Protein AF-A0A0B0IP28-F1 (afdb_monomer_lite)

Foldseek 3Di:
DVVVVCVVVVPCPPVNVVVVVVVVVVVVVVVVVVVVVVCVVPQDPCNDVVNVVVVVVVVVVVVVVVVD

Organism: NCBI:txid333138

pLDDT: mean 81.4, std 11.62, range [55.19, 96.44]

Structure (mmCIF, N/CA/C/O backbone):
data_AF-A0A0B0IP28-F1
#
_entry.id   AF-A0A0B0IP28-F1
#
loop_
_atom_site.group_PDB
_atom_site.id
_atom_site.type_symbol
_atom_site.label_atom_id
_atom_site.label_alt_id
_atom_site.label_comp_id
_atom_site.label_asym_id
_atom_site.label_entity_id
_atom_site.label_seq_id
_atom_site.pdbx_PDB_ins_code
_atom_site.Cartn_x
_atom_site.Cartn_y
_atom_site.Cartn_z
_atom_site.occupancy
_atom_site.B_iso_or_equiv
_atom_site.auth_seq_id
_atom_site.auth_comp_id
_atom_site.auth_asym_id
_atom_site.auth_atom_id
_atom_site.pdbx_PDB_model_num
ATOM 1 N N . MET A 1 1 ? 24.941 21.615 -24.156 1.00 55.19 1 MET A N 1
ATOM 2 C CA . MET A 1 1 ? 23.887 21.198 -23.200 1.00 55.19 1 MET A CA 1
ATOM 3 C C . MET A 1 1 ? 22.714 20.556 -23.932 1.00 55.19 1 MET A C 1
ATOM 5 O O . MET A 1 1 ? 22.327 19.473 -23.521 1.00 55.19 1 MET A O 1
ATOM 9 N N . GLU A 1 2 ? 22.217 21.133 -25.034 1.00 65.12 2 GLU A N 1
ATOM 10 C CA . GLU A 1 2 ? 21.156 20.513 -25.856 1.00 65.12 2 GLU A CA 1
ATOM 11 C C . GLU A 1 2 ? 21.583 19.200 -26.538 1.00 65.12 2 GLU A C 1
ATOM 13 O O . GLU A 1 2 ? 20.869 18.212 -26.443 1.00 65.12 2 GLU A O 1
ATOM 18 N N . GLU A 1 3 ? 22.798 19.116 -27.090 1.00 67.12 3 GLU A N 1
ATOM 19 C CA . GLU A 1 3 ? 23.323 17.895 -27.742 1.00 67.12 3 GLU A C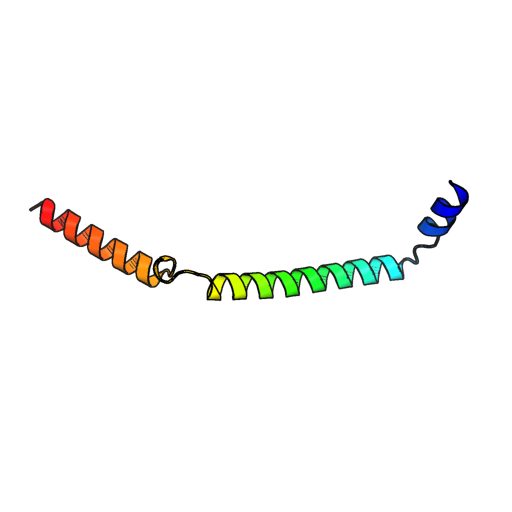A 1
ATOM 20 C C . GLU A 1 3 ? 23.408 16.660 -26.827 1.00 67.12 3 GLU A C 1
ATOM 22 O O . GLU A 1 3 ? 23.262 15.527 -27.277 1.00 67.12 3 GLU A O 1
ATOM 27 N N . ILE A 1 4 ? 23.664 16.862 -25.531 1.00 70.25 4 ILE A N 1
ATOM 28 C CA . ILE A 1 4 ? 23.764 15.766 -24.556 1.00 70.25 4 ILE A CA 1
ATOM 29 C C . ILE A 1 4 ? 22.357 15.296 -24.170 1.00 70.25 4 ILE A C 1
ATOM 31 O O . ILE A 1 4 ? 22.133 14.099 -24.026 1.00 70.25 4 ILE A O 1
ATOM 35 N N . LEU A 1 5 ? 21.405 16.225 -24.057 1.00 66.50 5 LEU A N 1
ATOM 36 C CA . LEU A 1 5 ? 19.999 15.945 -23.767 1.00 66.50 5 LEU A CA 1
ATOM 37 C C . LEU A 1 5 ? 19.315 15.219 -24.934 1.00 66.50 5 LEU A C 1
ATOM 39 O O . LEU A 1 5 ? 18.707 14.177 -24.705 1.00 66.50 5 LEU A O 1
ATOM 43 N N . ASP A 1 6 ? 19.503 15.677 -26.172 1.00 63.88 6 ASP A N 1
ATOM 44 C CA . ASP A 1 6 ? 18.965 15.018 -27.372 1.00 63.88 6 ASP A CA 1
ATOM 45 C C . ASP A 1 6 ? 19.601 13.651 -27.621 1.00 63.88 6 ASP A C 1
ATOM 47 O O . ASP A 1 6 ? 18.940 12.712 -28.060 1.00 63.88 6 ASP A O 1
ATOM 51 N N . ARG A 1 7 ? 20.877 13.482 -27.268 1.00 67.19 7 ARG A N 1
ATOM 52 C CA . ARG A 1 7 ? 21.552 12.187 -27.361 1.00 67.19 7 ARG A CA 1
ATOM 53 C C . ARG A 1 7 ? 21.172 11.224 -26.242 1.00 67.19 7 ARG A C 1
ATOM 55 O O . ARG A 1 7 ? 21.338 10.031 -26.437 1.00 67.19 7 ARG A O 1
ATOM 62 N N . PHE A 1 8 ? 20.667 11.698 -25.104 1.00 64.81 8 PHE A N 1
ATOM 63 C CA . PHE A 1 8 ? 20.139 10.839 -24.038 1.00 64.81 8 PHE A CA 1
ATOM 64 C C . PHE A 1 8 ? 18.652 10.508 -24.240 1.00 64.81 8 PHE A C 1
ATOM 66 O O . PHE A 1 8 ? 18.254 9.362 -24.037 1.00 64.81 8 PHE A O 1
ATOM 73 N N . PHE A 1 9 ? 17.837 11.468 -24.685 1.00 60.38 9 PHE A N 1
ATOM 74 C CA . PHE A 1 9 ? 16.407 11.263 -24.946 1.00 60.38 9 PHE A CA 1
ATOM 75 C C . PHE A 1 9 ? 16.121 10.648 -26.322 1.00 60.38 9 PHE A C 1
ATOM 77 O O . PHE A 1 9 ? 15.226 9.813 -26.430 1.00 60.38 9 PHE A O 1
ATOM 84 N N . GLY A 1 10 ? 16.915 10.956 -27.350 1.00 59.16 10 GLY A N 1
ATOM 85 C CA . GLY A 1 10 ? 16.838 10.317 -28.670 1.00 59.16 10 GLY A CA 1
ATOM 86 C C . GLY A 1 10 ? 17.314 8.857 -28.686 1.00 59.16 10 GLY A C 1
ATOM 87 O O . GLY A 1 10 ? 17.037 8.129 -29.635 1.00 59.16 10 GLY A O 1
ATOM 88 N N . PHE A 1 11 ? 17.990 8.410 -27.619 1.00 59.09 11 PHE A N 1
ATOM 89 C CA . PHE A 1 11 ? 18.492 7.044 -27.426 1.00 59.09 11 PHE A CA 1
ATOM 90 C C . PHE A 1 11 ? 17.696 6.218 -26.421 1.00 59.09 11 PHE A C 1
ATOM 92 O O . PHE A 1 11 ? 18.143 5.114 -26.118 1.00 59.09 11 PHE A O 1
ATOM 99 N N . LEU A 1 12 ? 16.566 6.693 -25.879 1.00 64.19 12 LEU A N 1
ATOM 100 C CA . LEU A 1 12 ? 15.742 5.855 -25.006 1.00 64.19 12 LEU A CA 1
ATOM 101 C C . LEU A 1 12 ? 15.212 4.689 -25.846 1.00 64.19 12 LEU A C 1
ATOM 103 O O . LEU A 1 12 ? 14.271 4.868 -26.625 1.00 64.19 12 LEU A O 1
ATOM 107 N N . PRO A 1 13 ? 15.812 3.486 -25.739 1.00 63.06 13 PRO A N 1
ATOM 108 C CA . PRO A 1 13 ? 15.380 2.374 -26.551 1.00 63.06 13 PRO A CA 1
ATOM 109 C C . PRO A 1 13 ? 13.965 2.104 -26.072 1.00 63.06 13 PRO A C 1
ATOM 111 O O . PRO A 1 13 ? 13.731 2.011 -24.869 1.00 63.06 13 PRO A O 1
ATOM 114 N N . GLN A 1 14 ? 13.012 1.957 -26.980 1.00 65.62 14 GLN A N 1
ATOM 115 C CA . GLN A 1 14 ? 11.611 1.666 -26.656 1.00 65.62 14 GLN A CA 1
ATOM 116 C C . GLN A 1 14 ? 11.457 0.504 -25.643 1.00 65.62 14 GLN A C 1
ATOM 118 O O . GLN A 1 14 ? 10.514 0.448 -24.859 1.00 65.62 14 GLN A O 1
ATOM 123 N N . ARG A 1 15 ? 12.455 -0.389 -25.599 1.00 68.56 15 ARG A N 1
ATOM 124 C CA . ARG A 1 15 ? 12.607 -1.482 -24.632 1.00 68.56 15 ARG A CA 1
ATOM 125 C C . ARG A 1 15 ? 12.998 -1.021 -23.222 1.00 68.56 15 ARG A C 1
ATOM 127 O O . ARG A 1 15 ? 12.516 -1.597 -22.260 1.00 68.56 15 ARG A O 1
ATOM 134 N N . GLY A 1 16 ? 13.848 -0.007 -23.084 1.00 78.31 16 GLY A N 1
ATOM 135 C CA . GLY A 1 16 ? 14.256 0.560 -21.796 1.00 78.31 16 GLY A CA 1
ATOM 136 C C . GLY A 1 16 ? 13.074 1.163 -21.044 1.00 78.31 16 GLY A C 1
ATOM 137 O O . GLY A 1 16 ? 12.856 0.807 -19.895 1.00 78.31 16 GLY A O 1
ATOM 138 N N . VAL A 1 17 ? 12.252 1.972 -21.723 1.00 81.38 17 VAL A N 1
ATOM 139 C CA . VAL A 1 17 ? 11.007 2.524 -21.150 1.00 81.38 17 VAL A CA 1
ATOM 140 C C . VAL A 1 17 ? 10.035 1.412 -20.749 1.00 81.38 17 VAL A C 1
ATOM 142 O O . VAL A 1 17 ? 9.400 1.479 -19.702 1.00 81.38 17 VAL A O 1
ATOM 145 N N . PHE A 1 18 ? 9.930 0.361 -21.565 1.00 82.38 18 PHE A N 1
ATOM 146 C CA . PHE A 1 18 ? 9.076 -0.780 -21.252 1.00 82.38 18 PHE A CA 1
ATOM 147 C C . PHE A 1 18 ? 9.551 -1.525 -19.996 1.00 82.38 18 PHE A C 1
ATOM 149 O O . PHE A 1 18 ? 8.761 -1.763 -19.086 1.00 82.38 18 PHE A O 1
ATOM 156 N N . TRP A 1 19 ? 10.843 -1.847 -19.900 1.00 82.12 19 TRP A N 1
ATOM 157 C CA . TRP A 1 19 ? 11.396 -2.543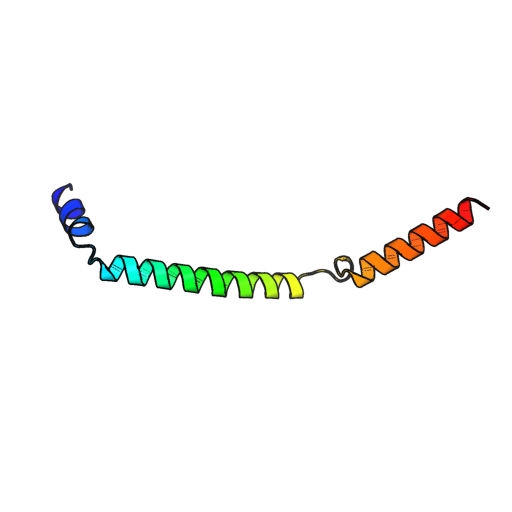 -18.738 1.00 82.12 19 TRP A CA 1
ATOM 158 C C . TRP A 1 19 ? 11.379 -1.693 -17.471 1.00 82.12 19 TRP A C 1
ATOM 160 O O . TRP A 1 19 ? 11.131 -2.237 -16.397 1.00 82.12 19 TRP A O 1
ATOM 170 N N . THR A 1 20 ? 11.587 -0.377 -17.572 1.00 87.31 20 THR A N 1
ATOM 171 C CA . THR A 1 20 ? 11.442 0.514 -16.416 1.00 87.31 20 THR A CA 1
ATOM 172 C C . THR A 1 20 ? 9.990 0.582 -15.970 1.00 87.31 20 THR A C 1
ATOM 174 O O . THR A 1 20 ? 9.735 0.405 -14.788 1.00 87.31 20 THR A O 1
ATOM 177 N N . ALA A 1 21 ? 9.028 0.726 -16.885 1.00 88.19 21 ALA A N 1
ATOM 178 C CA . ALA A 1 21 ? 7.608 0.725 -16.540 1.00 88.19 21 ALA A CA 1
ATOM 179 C C . ALA A 1 21 ? 7.173 -0.592 -15.875 1.00 88.19 21 ALA A C 1
ATOM 181 O O . ALA A 1 21 ? 6.514 -0.572 -14.834 1.00 88.19 21 ALA A O 1
ATOM 182 N N . VAL A 1 22 ? 7.587 -1.737 -16.428 1.00 91.44 22 VAL A N 1
ATOM 183 C CA . VAL A 1 22 ? 7.318 -3.063 -15.846 1.00 91.44 22 VAL A CA 1
ATOM 184 C C . VAL A 1 22 ? 7.990 -3.206 -14.481 1.00 91.44 22 VAL A C 1
ATOM 186 O O . VAL A 1 22 ? 7.344 -3.627 -13.523 1.00 91.44 22 VAL A O 1
ATOM 189 N N . GLY A 1 23 ? 9.259 -2.813 -14.361 1.00 94.12 23 GLY A N 1
ATOM 190 C CA . GLY A 1 23 ? 10.006 -2.862 -13.106 1.00 94.12 23 GLY A CA 1
ATOM 191 C C . GLY A 1 23 ? 9.385 -1.983 -12.021 1.00 94.12 23 GLY A C 1
ATOM 192 O O . GLY A 1 23 ? 9.191 -2.437 -10.897 1.00 94.12 23 GLY A O 1
ATOM 193 N N . THR A 1 24 ? 8.999 -0.753 -12.362 1.00 94.19 24 THR A N 1
ATOM 194 C CA . THR A 1 24 ? 8.315 0.169 -11.451 1.00 94.19 24 THR A CA 1
ATOM 195 C C . THR A 1 24 ? 6.947 -0.368 -11.044 1.00 94.19 24 THR A C 1
ATOM 197 O O . THR A 1 24 ? 6.608 -0.321 -9.865 1.00 94.19 24 THR A O 1
ATOM 200 N N . SER A 1 25 ? 6.174 -0.927 -11.978 1.00 94.44 25 SER A N 1
ATOM 201 C CA . SER A 1 25 ? 4.872 -1.525 -11.670 1.00 94.44 25 SER A CA 1
ATOM 202 C C . SER A 1 25 ? 5.009 -2.700 -10.697 1.00 94.44 25 SER A C 1
ATOM 204 O O . SER A 1 25 ? 4.335 -2.730 -9.666 1.00 94.44 25 SER A O 1
ATOM 206 N N . LEU A 1 26 ? 5.946 -3.617 -10.961 1.00 95.31 26 LEU A N 1
ATOM 207 C CA . LEU A 1 26 ? 6.222 -4.751 -10.081 1.00 95.31 26 LEU A CA 1
ATOM 208 C C . LEU A 1 26 ? 6.684 -4.282 -8.694 1.00 95.31 26 LEU A C 1
ATOM 210 O O . LEU A 1 26 ? 6.201 -4.775 -7.675 1.00 95.31 26 LEU A O 1
ATOM 214 N N . PHE A 1 27 ? 7.578 -3.292 -8.653 1.00 96.38 27 PHE A N 1
ATOM 215 C CA . PHE A 1 27 ? 8.066 -2.702 -7.412 1.00 96.38 27 PHE A CA 1
ATOM 216 C C . PHE A 1 27 ? 6.924 -2.115 -6.576 1.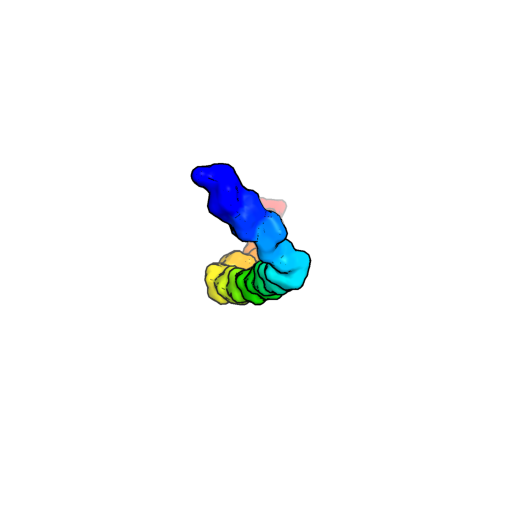00 96.38 27 PHE A C 1
ATOM 218 O O . PHE A 1 27 ? 6.833 -2.415 -5.389 1.00 96.38 27 PHE A O 1
ATOM 225 N N . ILE A 1 28 ? 6.016 -1.346 -7.186 1.00 96.44 28 ILE A N 1
ATOM 226 C CA . ILE A 1 28 ? 4.857 -0.762 -6.493 1.00 96.44 28 ILE A CA 1
ATOM 227 C C . ILE A 1 28 ? 3.973 -1.855 -5.886 1.00 96.44 28 ILE A C 1
ATOM 229 O O . ILE A 1 28 ? 3.572 -1.734 -4.730 1.00 96.44 28 ILE A O 1
ATOM 233 N N . VAL A 1 29 ? 3.691 -2.931 -6.628 1.00 95.75 29 VAL A N 1
ATOM 234 C CA . VAL A 1 29 ? 2.853 -4.038 -6.135 1.00 95.75 29 VAL A CA 1
ATOM 235 C C . VAL A 1 29 ? 3.497 -4.719 -4.928 1.00 95.75 29 VAL A C 1
ATOM 237 O O . VAL A 1 29 ? 2.839 -4.918 -3.904 1.00 95.75 29 VAL A O 1
ATOM 240 N N . VAL A 1 30 ? 4.79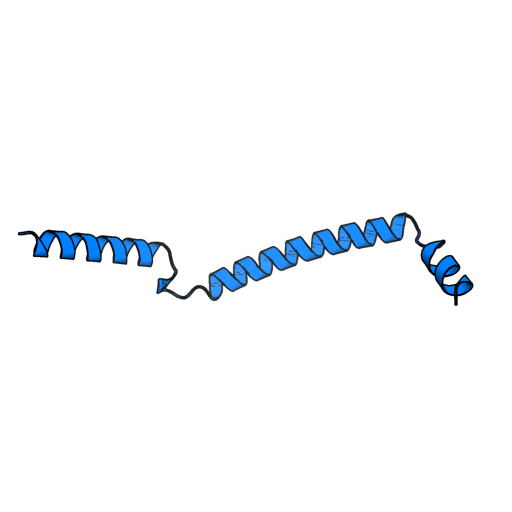2 -5.031 -5.016 1.00 95.94 30 VAL A N 1
ATOM 241 C CA . VAL A 1 30 ? 5.538 -5.652 -3.912 1.00 95.94 30 VAL A CA 1
ATOM 242 C C . VAL A 1 30 ? 5.570 -4.726 -2.697 1.00 95.94 30 VAL A C 1
ATOM 244 O O . VAL A 1 30 ? 5.286 -5.159 -1.580 1.00 95.94 30 VAL A O 1
ATOM 247 N N . PHE A 1 31 ? 5.849 -3.440 -2.904 1.00 95.88 31 PHE A N 1
ATOM 248 C CA . PHE A 1 31 ? 5.917 -2.461 -1.823 1.00 95.88 31 PHE A CA 1
ATOM 249 C C . PHE A 1 31 ? 4.556 -2.264 -1.147 1.00 95.88 31 PHE A C 1
ATOM 251 O O . PHE A 1 31 ? 4.474 -2.209 0.078 1.00 95.88 31 PHE A O 1
ATOM 258 N N . HIS A 1 32 ? 3.471 -2.235 -1.925 1.00 95.06 32 HIS A N 1
ATOM 259 C CA . HIS A 1 32 ? 2.113 -2.156 -1.396 1.00 95.06 32 HIS A CA 1
ATOM 260 C C . HIS A 1 32 ? 1.772 -3.369 -0.523 1.00 95.06 32 HIS A C 1
ATOM 262 O O . HIS A 1 32 ? 1.223 -3.210 0.569 1.00 95.06 32 HIS A O 1
ATOM 268 N N . TYR A 1 33 ? 2.142 -4.576 -0.960 1.00 94.31 33 TYR A N 1
ATOM 269 C CA . TYR A 1 33 ? 1.939 -5.790 -0.171 1.00 94.31 33 TYR A CA 1
ATOM 270 C C . TYR A 1 33 ? 2.719 -5.751 1.151 1.00 94.31 33 TYR A C 1
ATOM 272 O O . TYR A 1 33 ? 2.158 -6.043 2.210 1.00 94.31 33 TYR A O 1
ATOM 280 N N . ILE A 1 34 ? 3.985 -5.325 1.108 1.00 94.12 34 ILE A N 1
ATOM 281 C CA . ILE A 1 34 ? 4.828 -5.174 2.301 1.00 94.12 34 ILE A CA 1
ATOM 282 C C . ILE A 1 34 ? 4.220 -4.152 3.266 1.00 94.12 34 ILE A C 1
ATOM 284 O O . ILE A 1 34 ? 4.046 -4.464 4.442 1.00 94.12 34 ILE A O 1
ATOM 288 N N . ILE A 1 35 ? 3.837 -2.964 2.787 1.00 91.94 35 ILE A N 1
ATOM 289 C CA . ILE A 1 35 ? 3.197 -1.933 3.619 1.00 91.94 35 ILE A CA 1
ATOM 290 C C . ILE A 1 35 ? 1.901 -2.457 4.234 1.00 91.94 35 ILE A C 1
ATOM 292 O O . ILE A 1 35 ? 1.655 -2.228 5.414 1.00 91.94 35 ILE A O 1
ATOM 296 N N . SER A 1 36 ? 1.073 -3.168 3.467 1.00 88.06 36 SER A N 1
ATOM 297 C CA . SER A 1 36 ? -0.173 -3.747 3.976 1.00 88.06 36 SER A CA 1
ATOM 298 C C . SER A 1 36 ? 0.096 -4.717 5.130 1.00 88.06 36 SER A C 1
ATOM 300 O O . SER A 1 36 ? -0.538 -4.625 6.183 1.00 88.06 36 SER A O 1
ATOM 302 N N . LYS A 1 37 ? 1.110 -5.580 4.986 1.00 87.88 37 LYS A N 1
ATOM 303 C CA . LYS A 1 37 ? 1.522 -6.520 6.035 1.00 87.88 37 LYS A CA 1
ATOM 304 C C . LYS A 1 37 ? 2.121 -5.826 7.252 1.00 87.88 37 LYS A C 1
ATOM 306 O O . LYS A 1 37 ? 1.790 -6.186 8.378 1.00 87.88 37 LYS A O 1
ATOM 311 N N . ILE A 1 38 ? 2.948 -4.806 7.045 1.00 88.62 38 ILE A N 1
ATOM 312 C CA . ILE A 1 38 ? 3.491 -3.987 8.131 1.00 88.62 38 ILE A CA 1
ATOM 313 C C . ILE A 1 38 ? 2.358 -3.274 8.871 1.00 88.62 38 ILE A C 1
ATOM 315 O O . ILE A 1 38 ? 2.323 -3.310 10.093 1.00 88.62 38 ILE A O 1
ATOM 319 N N . ASN A 1 39 ? 1.396 -2.690 8.160 1.00 85.19 39 ASN A N 1
ATOM 320 C CA . ASN A 1 39 ? 0.227 -2.064 8.772 1.00 85.19 39 ASN A CA 1
ATOM 321 C C . ASN A 1 39 ? -0.619 -3.075 9.549 1.00 85.19 39 ASN A C 1
ATOM 323 O O . ASN A 1 39 ? -1.163 -2.733 10.591 1.00 85.19 39 ASN A O 1
ATOM 327 N N . GLU A 1 40 ? -0.734 -4.317 9.082 1.00 81.75 40 GLU A N 1
ATOM 328 C CA . GLU A 1 40 ? -1.416 -5.385 9.816 1.00 81.75 40 GLU A CA 1
ATOM 329 C C . GLU A 1 40 ? -0.679 -5.766 11.112 1.00 81.75 40 GLU A C 1
ATOM 331 O O . GLU A 1 40 ? -1.319 -5.947 12.145 1.00 81.75 40 GLU A O 1
ATOM 336 N N . LEU A 1 41 ? 0.655 -5.818 11.082 1.00 81.00 41 LEU A N 1
ATOM 337 C CA . LEU A 1 41 ? 1.503 -6.078 12.252 1.00 81.00 41 LEU A CA 1
ATOM 338 C C . LEU A 1 41 ? 1.526 -4.909 13.246 1.00 81.00 41 LEU A C 1
ATOM 340 O O . LEU A 1 41 ? 1.499 -5.124 14.455 1.00 81.00 41 LEU A O 1
ATOM 344 N N . LEU A 1 42 ? 1.561 -3.674 12.743 1.00 84.06 42 LEU A N 1
ATOM 345 C CA . LEU A 1 42 ? 1.573 -2.447 13.541 1.00 84.06 42 LEU A CA 1
ATOM 346 C C . LEU A 1 42 ? 0.176 -2.018 14.001 1.00 84.06 42 LEU A C 1
ATOM 348 O O . LEU A 1 42 ? 0.066 -1.109 14.826 1.00 84.06 42 LEU A O 1
ATOM 352 N N . LYS A 1 43 ? -0.899 -2.648 13.500 1.00 78.75 43 LYS A N 1
ATOM 353 C CA . LYS A 1 43 ? -2.258 -2.405 13.995 1.00 78.75 43 LYS A CA 1
ATOM 354 C C . LYS A 1 43 ? -2.285 -2.697 15.487 1.00 78.75 43 LYS A C 1
ATOM 356 O O . LYS A 1 43 ? -2.165 -3.838 15.935 1.00 78.75 43 LYS A O 1
ATOM 361 N N . LEU A 1 44 ? -2.504 -1.638 16.256 1.00 78.25 44 LEU A N 1
ATOM 362 C CA . LEU A 1 44 ? -2.664 -1.745 17.693 1.00 78.25 44 LEU A CA 1
ATOM 363 C C . LEU A 1 44 ? -3.869 -2.646 18.003 1.00 78.25 44 LEU A C 1
ATOM 365 O O . LEU A 1 44 ? -4.851 -2.632 17.254 1.00 78.25 44 LEU A O 1
ATOM 369 N N . PRO A 1 45 ? -3.848 -3.402 19.115 1.00 71.62 45 PRO A N 1
ATOM 370 C CA . PRO A 1 45 ? -4.920 -4.334 19.447 1.00 71.62 45 PRO A CA 1
ATOM 371 C C . PRO A 1 45 ? -6.302 -3.678 19.388 1.00 71.62 45 PRO A C 1
ATOM 373 O O . PRO A 1 45 ? -7.223 -4.241 18.810 1.00 71.62 45 PRO A O 1
ATOM 376 N N . TRP A 1 46 ? -6.449 -2.451 19.892 1.00 73.81 46 TRP A N 1
ATOM 377 C CA . TRP A 1 46 ? -7.720 -1.718 19.893 1.00 73.81 46 TRP A CA 1
ATOM 378 C C . TRP A 1 46 ? -8.231 -1.331 18.493 1.00 73.81 46 TRP A C 1
ATOM 380 O O . TRP A 1 46 ? -9.417 -1.053 18.338 1.00 73.81 46 TRP A O 1
ATOM 390 N N . MET A 1 47 ? -7.374 -1.321 17.469 1.00 79.38 47 MET A N 1
ATOM 391 C CA . MET A 1 47 ? -7.758 -1.074 16.073 1.00 79.38 47 MET A CA 1
ATOM 392 C C . MET A 1 47 ? -8.289 -2.332 15.380 1.00 79.38 47 MET A C 1
ATOM 394 O O . MET A 1 47 ? -8.825 -2.239 14.275 1.00 79.38 47 MET A O 1
ATOM 398 N N . LYS A 1 48 ? -8.140 -3.510 15.999 1.00 82.06 48 LYS A N 1
ATOM 399 C CA . LYS A 1 48 ? -8.714 -4.749 15.476 1.00 82.06 48 LYS A CA 1
ATOM 400 C C . LYS A 1 48 ? -10.235 -4.661 15.503 1.00 82.06 48 LYS A C 1
ATOM 402 O O . LYS A 1 48 ? -10.834 -4.183 16.466 1.00 82.06 48 LYS A O 1
ATOM 407 N N . GLU A 1 49 ? -10.852 -5.154 14.440 1.00 81.81 49 GLU A N 1
ATOM 408 C CA . GLU A 1 49 ? -12.297 -5.074 14.248 1.00 81.81 49 GLU A CA 1
ATOM 409 C C . GLU A 1 49 ? -13.074 -5.793 15.356 1.00 81.81 49 GLU A C 1
ATOM 411 O O . GLU A 1 49 ? -14.080 -5.275 15.836 1.00 81.81 49 GLU A O 1
ATOM 416 N N . GLU A 1 50 ? -12.545 -6.913 15.847 1.00 83.00 50 GLU A N 1
ATOM 417 C CA . GLU A 1 50 ? -13.089 -7.649 16.988 1.00 83.00 50 GLU A CA 1
ATOM 418 C C . GLU A 1 50 ? -13.188 -6.770 18.245 1.00 83.00 50 GLU A C 1
ATOM 420 O O . GLU A 1 50 ? -14.251 -6.664 18.857 1.00 83.00 50 GLU A O 1
ATOM 425 N N . ASN A 1 51 ? -12.120 -6.039 18.578 1.00 83.69 51 ASN A N 1
ATOM 426 C CA . ASN A 1 51 ? -12.111 -5.137 19.731 1.00 83.69 51 ASN A CA 1
ATOM 427 C C . ASN A 1 51 ? -13.072 -3.956 19.542 1.00 83.69 51 ASN A C 1
ATOM 429 O O . ASN A 1 51 ? -13.732 -3.524 20.488 1.00 83.69 51 ASN A O 1
ATOM 433 N N . GLN A 1 52 ? -13.218 -3.460 18.312 1.00 86.50 52 GLN A N 1
ATOM 434 C CA . GLN A 1 52 ? -14.204 -2.429 17.982 1.00 86.50 52 GLN A CA 1
ATOM 435 C C . GLN A 1 52 ? -15.646 -2.949 18.092 1.00 86.50 52 GLN A C 1
ATOM 437 O O . GLN A 1 52 ? -16.547 -2.206 18.487 1.00 86.50 52 GLN A O 1
ATOM 442 N N . GLN A 1 53 ? -15.900 -4.212 17.747 1.00 88.62 53 GLN A N 1
ATOM 443 C CA . GLN A 1 53 ? -17.212 -4.841 17.913 1.00 88.62 53 GLN A CA 1
ATOM 444 C C . GLN A 1 53 ? -17.541 -5.061 19.391 1.00 88.62 53 GLN A C 1
ATOM 446 O O . GLN A 1 53 ? -18.615 -4.650 19.835 1.00 88.62 53 GLN A O 1
ATOM 451 N N . GLN A 1 54 ? -16.604 -5.600 20.175 1.00 87.44 54 GLN A N 1
ATOM 452 C CA . GLN A 1 54 ? -16.785 -5.775 21.618 1.00 87.44 54 GLN A CA 1
ATOM 453 C C . GLN A 1 54 ? -17.052 -4.433 22.311 1.00 87.44 54 GLN A C 1
ATOM 455 O O . GLN A 1 54 ? -18.014 -4.302 23.068 1.00 87.44 54 GLN A O 1
ATOM 460 N N . ARG A 1 55 ? -16.284 -3.385 21.982 1.00 87.00 55 ARG A N 1
ATOM 461 C CA . ARG A 1 55 ? -16.495 -2.042 22.543 1.00 87.00 55 ARG A CA 1
ATOM 462 C C . ARG A 1 55 ? -17.885 -1.489 22.217 1.00 87.00 55 ARG A C 1
ATOM 464 O O . ARG A 1 55 ? -18.524 -0.900 23.085 1.00 87.00 55 ARG A O 1
ATOM 471 N N . ARG A 1 56 ? -18.382 -1.707 20.994 1.00 90.19 56 ARG A N 1
ATOM 472 C CA . ARG A 1 56 ? -19.743 -1.306 20.594 1.00 90.19 56 ARG A CA 1
ATOM 473 C C . ARG A 1 56 ? -20.821 -2.033 21.395 1.00 90.19 56 ARG A C 1
ATOM 475 O O . ARG A 1 56 ? -21.770 -1.387 21.830 1.00 90.19 56 ARG A O 1
ATOM 482 N N . GLN A 1 57 ? -20.658 -3.330 21.644 1.00 90.88 57 GLN A N 1
ATOM 483 C CA . GLN A 1 57 ? -21.602 -4.105 22.454 1.00 90.88 57 GLN A CA 1
ATOM 484 C C . GLN A 1 57 ? -21.636 -3.632 23.913 1.00 90.88 57 GLN A C 1
ATOM 486 O O . GLN A 1 57 ? -22.714 -3.494 24.485 1.00 90.88 57 GLN A O 1
ATOM 491 N N . ILE A 1 58 ? -20.474 -3.335 24.506 1.00 90.38 58 ILE A N 1
ATOM 492 C CA . ILE A 1 58 ? -20.385 -2.815 25.880 1.00 90.38 58 ILE A CA 1
ATOM 493 C C . ILE A 1 58 ? -21.086 -1.455 25.988 1.00 90.38 58 ILE A C 1
ATOM 495 O O . ILE A 1 58 ? -21.901 -1.254 26.885 1.00 90.38 58 ILE A O 1
ATOM 499 N N . LEU A 1 59 ? -20.838 -0.547 25.038 1.00 90.81 59 LEU A N 1
ATOM 500 C CA . LEU A 1 59 ? -21.485 0.770 25.003 1.00 90.81 59 LEU A CA 1
ATOM 501 C C . LEU A 1 59 ? -23.006 0.673 24.811 1.00 90.81 59 LEU A C 1
ATOM 503 O O . LEU A 1 59 ? -23.752 1.439 25.418 1.00 90.81 59 LEU A O 1
ATOM 507 N N . GLN A 1 60 ? -23.480 -0.271 23.991 1.00 91.12 60 GLN A N 1
ATOM 508 C CA . GLN A 1 60 ? -24.915 -0.521 23.824 1.00 91.12 60 GLN A CA 1
ATOM 509 C C . GLN A 1 60 ? -25.559 -1.052 25.109 1.00 91.12 60 GLN A C 1
ATOM 511 O O . GLN A 1 60 ? -26.630 -0.577 25.483 1.00 91.12 60 GLN A O 1
ATOM 516 N N . LYS A 1 61 ? -24.904 -1.984 25.814 1.00 87.94 61 LYS A N 1
ATOM 517 C CA . LYS A 1 61 ? -25.394 -2.495 27.105 1.00 87.94 61 LYS A CA 1
ATOM 518 C C . LYS A 1 61 ? -25.489 -1.386 28.154 1.00 87.94 61 LYS A C 1
ATOM 520 O O . LYS A 1 61 ? -26.555 -1.207 28.729 1.00 87.94 61 LYS A O 1
ATOM 525 N N . GLN A 1 62 ? -24.440 -0.576 28.307 1.00 89.12 62 GLN A N 1
ATOM 526 C CA . GLN A 1 62 ? -24.435 0.558 29.242 1.00 89.12 62 GLN A CA 1
ATOM 527 C C . GLN A 1 62 ? -25.519 1.594 28.921 1.00 89.12 62 GLN A C 1
ATOM 529 O O . GLN A 1 62 ? -26.160 2.129 29.822 1.00 89.12 62 GLN A O 1
ATOM 534 N N . ARG A 1 63 ? -25.761 1.880 27.634 1.00 88.19 63 ARG A N 1
ATOM 535 C CA . ARG A 1 63 ? -26.840 2.792 27.231 1.00 88.19 63 ARG A CA 1
ATOM 536 C C . ARG A 1 63 ? -28.218 2.241 27.610 1.00 88.19 63 ARG A C 1
ATOM 538 O O . ARG A 1 63 ? -29.045 3.012 28.079 1.00 88.19 63 ARG A O 1
ATOM 545 N N . ASN A 1 64 ? -28.453 0.944 27.420 1.00 85.38 64 ASN A N 1
ATOM 546 C CA . ASN A 1 64 ? -29.732 0.312 27.750 1.00 85.38 64 ASN A CA 1
ATOM 547 C C . ASN A 1 64 ? -29.967 0.211 29.266 1.00 85.38 64 ASN A C 1
ATOM 549 O O . ASN A 1 64 ? -31.106 0.316 29.707 1.00 85.38 64 ASN A O 1
ATOM 553 N N . GLU A 1 65 ? -28.910 0.016 30.059 1.00 82.81 65 GLU A N 1
ATOM 554 C CA . GLU A 1 65 ? -28.979 0.001 31.528 1.00 82.81 65 GLU A CA 1
ATOM 555 C C . GLU A 1 65 ? -29.284 1.388 32.105 1.00 82.81 65 GLU A C 1
ATOM 557 O O . GLU A 1 65 ? -30.109 1.494 32.999 1.00 82.81 65 GLU A O 1
ATOM 562 N N . ASN A 1 66 ? -28.709 2.456 31.542 1.00 77.94 66 ASN A N 1
ATOM 563 C CA . ASN A 1 66 ? -28.976 3.837 31.970 1.00 77.94 66 ASN A CA 1
ATOM 564 C C . ASN A 1 66 ? -30.349 4.386 31.528 1.00 77.94 66 ASN A C 1
ATOM 566 O O . ASN A 1 66 ? -30.704 5.503 31.898 1.00 77.94 66 ASN A O 1
ATOM 570 N N . GLN A 1 67 ? -31.086 3.661 30.680 1.00 69.88 67 GLN A N 1
ATOM 571 C CA . GLN A 1 67 ? -32.431 4.034 30.216 1.00 69.88 67 GLN A CA 1
ATOM 572 C 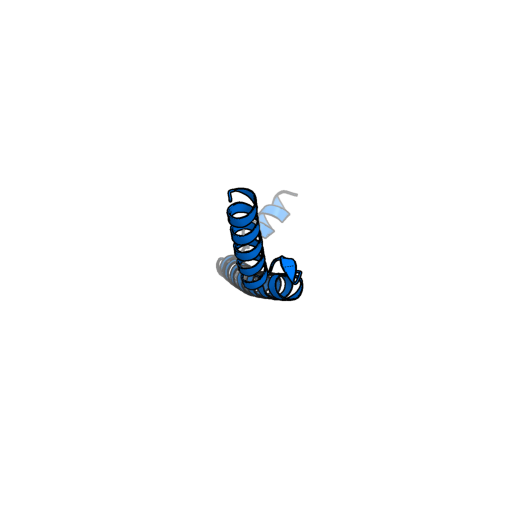C . GLN A 1 67 ? -33.561 3.299 30.956 1.00 69.88 67 GLN A C 1
ATOM 574 O O . GLN A 1 67 ? -34.730 3.575 30.681 1.00 69.88 67 GLN A O 1
ATOM 579 N N . LYS A 1 68 ? -33.225 2.366 31.853 1.00 56.88 68 LYS A N 1
ATOM 580 C CA . LYS A 1 68 ? -34.163 1.716 32.776 1.00 56.88 68 LYS A CA 1
ATOM 581 C C . LYS A 1 68 ? -34.143 2.406 34.131 1.00 56.88 68 LYS A C 1
ATOM 583 O O . LYS A 1 68 ? -35.219 2.403 34.764 1.00 56.88 68 LYS A O 1
#

Secondary structure (DSSP, 8-state):
-HHHHHHHHTT--HHHHHHHHHHHHHHHHHHHHHHHHHHHHH--GGGSHHHHHHHHHHHHHHHHHTT-

Radius of gyration: 26.75 Å; chains: 1; bounding box: 58×29×61 Å

Sequence (68 aa):
MEEILDRFFGFLPQRGVFWTAVGTSLFIVVFHYIISKINELLKLPWMKEENQQQRRQILQKQRNENQK

=== Feature glossary ===
Feature key, reading from the visual/contextual features back to the raw sequence:

Rendered structure images. Structure images are PyMOL renders from six orthogonal camera directions. Cartoon representation draws helices as coils and strands as arrows; sticks shows the backbone as bonds; surface shows the solvent-excluded envelope. Rainbow coloring maps sequence position to hue (blue→red, N→C); chain coloring assigns a distinct color per polypeptide.

Contact-map, Ramachandran, and PAE plots. Three diagnostic plots accompany the record. The Cα contact map visualizes the tertiary structure as a 2D adjacency matrix (8 Å cutoff, sequence-local contacts suppressed). The Ramachandran plot shows the distribution of backbone (φ, ψ) torsions, with points in the α and β basins reflecting secondary structure content. The PAE plot shows AlphaFold's inter-residue confidence as a color matrix.

InterPro / GO / CATH / organism. The annotation block draws on four external resources. InterPro: which protein families and domains the sequence belongs to. GO: standardized terms for what the protein does, what process it participates in, and where in the cell it acts. CATH: which structural fold it has in the CATH hierarchy. Organism: the species of origin.

Nearest PDB structures. Structural nearest neighbors (via Foldseek easy-search vs the PDB). Reported per hit: target PDB id, E-value, and alignment TM-score. A TM-score above ~0.5 is the conventional threshold for 'same fold'.

Predicted aligned error. Predicted aligned error is AlphaFold's pairwise confidence. Unlike pLDDT (per-residue), PAE is per-residue-pair and captures whether two parts of the structure are correctly placed relative to each other. Units are ångströms of expected positional error.

Solvent-accessible surface area. SASA measures how much of the protein is reachable by solvent. It is computed by rolling a water-sized probe over the atomic surface and summing the exposed area (Å²). Per-residue SASA distinguishes core (buried, low SASA) from surface (exposed, high SASA) residues; total SASA is a whole-molecule size measure.

B-factor. Crystallographic B-factors measure how much each atom's electron density is smeared out, in Å². They rise in mobile loops and surface residues and fall in the buried interior. In AlphaFold models this column is repurposed to hold pLDDT instead.

pLDDT. For AlphaFold models, the B-factor field carries pLDDT — the model's own estimate of local accuracy on a 0–100 scale. Regions with pLDDT<50 should be treated as essentially unmodeled; they often correspond to intrinsically disordered segments.

Backbone torsions (φ/ψ). φ (phi) and ψ (psi) are the two rotatable backbone dihedrals per residue: φ is the C(i-1)–N–Cα–C torsion, ψ is the N–Cα–C–N(i+1) torsion, both in degrees on (−180°, 180°]. α-helical residues cluster near (−60°, −45°); β-strand residues near (−120°, +130°). A Ramachandran plot is simply a scatter of (φ, ψ) for every residue.

Radius of gyration, Cα contacts, bounding box. Radius of gyration (Rg) is the root-mean-square distance of Cα atoms from their centroid — a single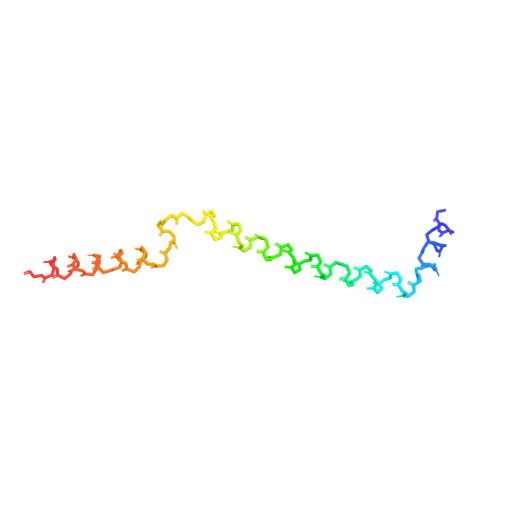 number for overall size and compactness. A globular domain of N residues has Rg ≈ 2.2·N^0.38 Å; an extended or disordered chain has a much larger Rg. The Cα contact count is the number of residue pairs whose Cα atoms are within 8 Å and are more than four positions apart in sequence — a standard proxy for tertiary packing density. The bounding box is the smallest axis-aligned box enclosing all Cα atoms.

Secondary structure (3-state, P-SEA). Three-state secondary structure (P-SEA) collapses the eight DSSP classes into helix (a), strand (b), and coil (c). P-SEA assigns these from Cα geometry alone — distances and angles — without requiring backbone oxygens, so it works on any Cα trace.

Secondary structure (8-state, DSSP). Secondary structure is the local, repeating backbone conformation. DSSP classifies it into eight states by reading the hydrogen-bond network: three helix types (H, G, I), two β types (E, B), two non-regular types (T, S), and unstructured coil (-).

Foldseek 3Di. The Foldseek 3Di string encodes local tertiary geometry as a 20-letter alphabet — one character per residue — derived from the relative positions of nearby Cα atoms. Unlike the amino-acid sequence, 3Di is a direct function of the 3D structure, so two proteins with the same fold have similar 3Di strings even at low sequence identity.

mmCIF coordinates. Structure coordinates are given as an mmCIF _atom_site loop: one row per atom with element, residue name, chain id, sequence number, and x/y/z position in Å. Only the four main-chain atoms per residue are included here; side chains are omitted to keep the record compact.

Sequence. This is the polypeptide sequence — one letter per residue, N-terminus first. Length ranges from a few dozen residues for small domains to over a thousand for large multi-domain proteins.